Protein AF-A0A933AY66-F1 (afdb_monomer)

Foldseek 3Di:
DDDPDDDDDDDDDDDDDPVVVVVVVVVVVVVVVVPPDDDDDDDDDPVVLVVLCVVCVVVPHDSVVSVVVVVVVVVVVVVVVVVVVVVVVVVVVD

Solvent-accessible surface area (backbone atoms only — not comparable to full-atom values): 5954 Å² total; per-residue (Å²): 141,84,83,84,80,79,86,81,80,87,74,81,92,72,86,65,58,71,70,55,45,52,50,48,50,52,53,48,51,53,51,55,67,69,59,78,70,82,84,82,88,83,93,75,57,68,71,59,53,52,51,51,42,52,52,13,58,76,74,71,44,56,54,70,56,39,51,54,53,52,56,52,53,50,53,53,51,50,53,54,51,52,52,52,52,56,53,51,56,61,58,76,75,109

Nearest PDB structures (foldseek):
  4d8j-assembly1_A  TM=3.963E-01  e=5.740E+00  Escherichia coli

Mean predicted aligned error: 15.07 Å

Secondary structure (DSSP, 8-state):
---------PPP-----HHHHHHHHHHHHHHHHTT----------HHHHHHHHHHHHHHTS-HHHHHHHHHHHHHHHHHHHHHHHHHHHHHHT-

Sequence (94 aa):
MNTKRRRYVELPDEELLPELDAKARSMIAQAEEEIEEARVNFRWGKTQVDLVKSAAALIGVPYQTYIKEVVFRQALADLQGARRLVQAGRRSAR

Structure (mmCIF, N/CA/C/O backbone):
data_AF-A0A933AY66-F1
#
_entry.id   AF-A0A933AY66-F1
#
loop_
_atom_site.group_PDB
_atom_site.id
_atom_site.type_symbol
_atom_site.label_atom_id
_atom_site.label_alt_id
_atom_site.label_comp_id
_atom_site.label_asym_id
_atom_site.label_entity_id
_atom_site.label_seq_id
_atom_site.pdbx_PDB_ins_code
_atom_site.Cartn_x
_atom_site.Cartn_y
_atom_site.Cartn_z
_atom_site.occupancy
_atom_site.B_iso_or_equiv
_atom_site.auth_seq_id
_atom_site.auth_comp_id
_atom_site.auth_asym_id
_atom_site.auth_atom_id
_atom_site.pdbx_PDB_model_num
ATOM 1 N N . MET A 1 1 ? 36.745 -17.535 -12.575 1.00 41.06 1 MET A N 1
ATOM 2 C CA . MET A 1 1 ? 37.005 -16.077 -12.530 1.00 41.06 1 MET A CA 1
ATOM 3 C C . MET A 1 1 ? 36.813 -15.513 -13.927 1.00 41.06 1 MET A C 1
ATOM 5 O O . MET A 1 1 ? 37.512 -15.958 -14.821 1.00 41.06 1 MET A O 1
ATOM 9 N N . ASN A 1 2 ? 35.862 -14.600 -14.143 1.00 41.94 2 ASN A N 1
ATOM 10 C CA . ASN A 1 2 ? 35.750 -13.894 -15.423 1.00 41.94 2 ASN A CA 1
ATOM 11 C C . ASN A 1 2 ? 35.332 -12.438 -15.173 1.00 41.94 2 ASN A C 1
ATOM 13 O O . ASN A 1 2 ? 34.153 -12.124 -15.017 1.00 41.94 2 ASN A O 1
ATOM 17 N N . THR A 1 3 ? 36.319 -11.558 -15.036 1.00 52.16 3 THR A N 1
ATOM 18 C CA . THR A 1 3 ? 36.147 -10.118 -14.818 1.00 52.16 3 THR A CA 1
ATOM 19 C C . THR A 1 3 ? 36.019 -9.421 -16.170 1.00 52.16 3 THR A C 1
ATOM 21 O O . THR A 1 3 ? 37.001 -9.222 -16.884 1.00 52.16 3 THR A O 1
ATOM 24 N N . LYS A 1 4 ? 34.793 -9.032 -16.541 1.00 55.81 4 LYS A N 1
ATOM 25 C CA . LYS A 1 4 ? 34.543 -8.198 -17.726 1.00 55.81 4 LYS A CA 1
ATOM 26 C C . LYS A 1 4 ? 35.154 -6.806 -17.498 1.00 55.81 4 LYS A C 1
ATOM 28 O O . LYS A 1 4 ? 34.571 -5.996 -16.782 1.00 55.81 4 LYS A O 1
ATOM 33 N N . ARG A 1 5 ? 36.319 -6.519 -18.092 1.00 59.25 5 ARG A N 1
ATOM 34 C CA . ARG A 1 5 ? 36.910 -5.167 -18.104 1.00 59.25 5 ARG A CA 1
ATOM 35 C C . ARG A 1 5 ? 36.072 -4.268 -19.016 1.00 59.25 5 ARG A C 1
ATOM 37 O O . ARG A 1 5 ? 36.108 -4.428 -20.235 1.00 59.25 5 ARG A O 1
ATOM 44 N N . ARG A 1 6 ? 35.305 -3.340 -18.443 1.00 65.44 6 ARG A N 1
ATOM 45 C CA . ARG A 1 6 ? 34.669 -2.262 -19.213 1.00 65.44 6 ARG A CA 1
ATOM 46 C C . ARG A 1 6 ? 35.740 -1.221 -19.537 1.00 65.44 6 ARG A C 1
ATOM 48 O O . ARG A 1 6 ? 36.385 -0.712 -18.627 1.00 65.44 6 ARG A O 1
ATOM 55 N N . ARG A 1 7 ? 35.962 -0.958 -20.827 1.00 59.16 7 ARG A N 1
ATOM 56 C CA . ARG A 1 7 ? 36.792 0.156 -21.302 1.00 59.16 7 ARG A CA 1
ATOM 57 C C . ARG A 1 7 ? 35.927 1.411 -21.267 1.00 59.16 7 ARG A C 1
ATOM 59 O O . ARG A 1 7 ? 34.973 1.486 -22.034 1.00 59.16 7 ARG A O 1
ATOM 66 N N . TYR A 1 8 ? 36.234 2.336 -20.368 1.00 62.75 8 TYR A N 1
ATOM 67 C CA . T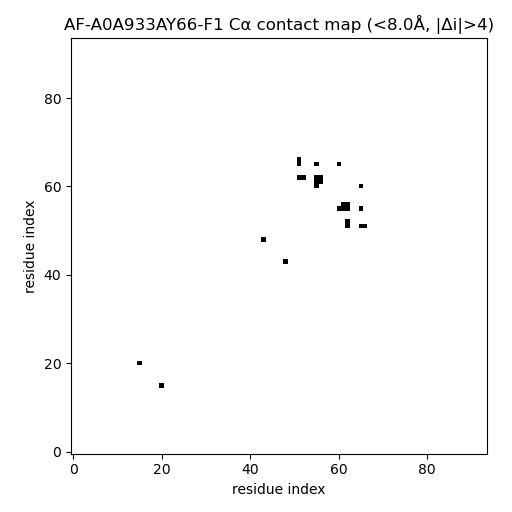YR A 1 8 ? 35.674 3.683 -20.405 1.00 62.75 8 TYR A CA 1
ATOM 68 C C . TYR A 1 8 ? 36.582 4.568 -21.256 1.00 62.75 8 TYR A C 1
ATOM 70 O O . TYR A 1 8 ? 37.800 4.382 -21.257 1.00 62.75 8 TYR A O 1
ATOM 78 N N . VAL A 1 9 ? 35.972 5.472 -22.015 1.00 70.50 9 VAL A N 1
ATOM 79 C CA . VAL A 1 9 ? 36.665 6.535 -22.742 1.00 70.50 9 VAL A CA 1
ATOM 80 C C . VAL A 1 9 ? 36.362 7.814 -21.979 1.00 70.50 9 VAL A C 1
ATOM 82 O O . VAL A 1 9 ? 35.191 8.154 -21.822 1.00 70.50 9 VAL A O 1
ATOM 85 N N . GLU A 1 10 ? 37.396 8.465 -21.458 1.00 59.31 10 GLU A N 1
ATOM 86 C CA . GLU A 1 10 ? 37.268 9.802 -20.883 1.00 59.31 10 GLU A CA 1
ATOM 87 C C . GLU A 1 10 ? 37.128 10.797 -22.034 1.00 59.31 10 GLU A C 1
ATOM 89 O O . GLU A 1 10 ? 37.950 10.818 -22.954 1.00 59.31 10 GLU A O 1
ATOM 94 N N . LEU A 1 11 ? 36.030 11.548 -22.022 1.00 69.50 11 LEU A N 1
ATOM 95 C CA . LEU A 1 11 ? 35.799 12.634 -22.963 1.00 69.50 11 LEU A CA 1
ATOM 96 C C . LEU A 1 11 ? 36.420 13.915 -22.392 1.00 69.50 11 LEU A C 1
ATOM 98 O O . LEU A 1 11 ? 36.432 14.072 -21.172 1.00 69.50 11 LEU A O 1
ATOM 102 N N . PRO A 1 12 ? 36.951 14.801 -23.248 1.00 64.25 12 PRO A N 1
ATOM 103 C CA . PRO A 1 12 ? 37.480 16.084 -22.806 1.00 64.25 12 PRO A CA 1
ATOM 104 C C . PRO A 1 12 ? 36.375 16.941 -22.177 1.00 64.25 12 PRO A C 1
ATOM 106 O O . PRO A 1 12 ? 35.223 16.889 -22.610 1.00 64.25 12 PRO A O 1
ATOM 109 N N . ASP A 1 13 ? 36.746 17.736 -21.173 1.00 63.38 13 ASP A N 1
ATOM 110 C CA . ASP A 1 13 ? 35.842 18.689 -20.534 1.00 63.38 13 ASP A CA 1
ATOM 111 C C . ASP A 1 13 ? 35.511 19.812 -21.532 1.00 63.38 13 ASP A C 1
ATOM 113 O O . ASP A 1 13 ? 36.321 20.706 -21.782 1.00 63.38 13 ASP A O 1
ATOM 117 N N . GLU A 1 14 ? 34.335 19.745 -22.154 1.00 68.56 14 GLU A N 1
ATOM 118 C CA . GLU A 1 14 ? 33.810 20.824 -22.993 1.00 68.56 14 GLU A CA 1
ATOM 119 C C . GLU A 1 14 ? 33.009 21.808 -22.130 1.00 68.56 14 GLU A C 1
ATOM 121 O O . GLU A 1 14 ? 32.062 21.428 -21.436 1.00 68.56 14 GLU A O 1
ATOM 126 N N . GLU A 1 15 ? 33.370 23.094 -22.182 1.00 62.31 15 GLU A N 1
ATOM 127 C CA . GLU A 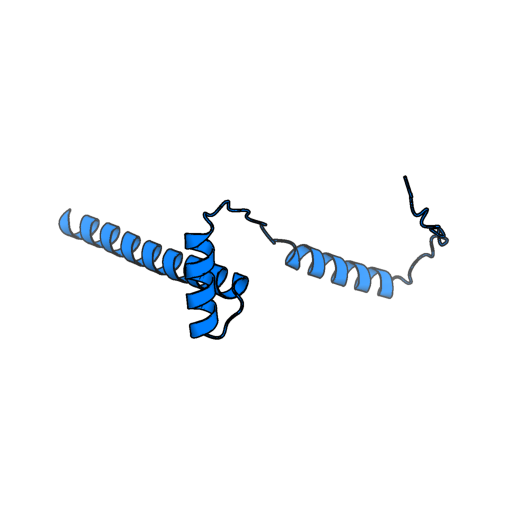1 15 ? 32.584 24.158 -21.556 1.00 62.31 15 GLU A CA 1
ATOM 128 C C . GLU A 1 15 ? 31.236 24.295 -22.279 1.00 62.31 15 GLU A C 1
ATOM 130 O O . GLU A 1 15 ? 31.164 24.646 -23.460 1.00 62.31 15 GLU A O 1
ATOM 135 N N . LEU A 1 16 ? 30.144 24.004 -21.567 1.00 62.59 16 LEU A N 1
ATOM 136 C CA . LEU A 1 16 ? 28.793 24.173 -22.092 1.00 62.59 16 LEU A CA 1
ATOM 137 C C . LEU A 1 16 ? 28.509 25.654 -22.366 1.00 62.59 16 LEU A C 1
ATOM 139 O O . LEU A 1 16 ? 28.859 26.532 -21.578 1.00 62.59 16 LEU A O 1
ATOM 143 N N . LEU A 1 17 ? 27.781 25.928 -23.453 1.00 73.44 17 LEU A N 1
ATOM 144 C CA . LEU A 1 17 ? 27.208 27.254 -23.679 1.00 73.44 17 LEU A CA 1
ATOM 145 C C . LEU A 1 17 ? 26.372 27.663 -22.444 1.00 73.44 17 LEU A C 1
ATOM 147 O O . LEU A 1 17 ? 25.625 26.824 -21.932 1.00 73.44 17 LEU A O 1
ATOM 151 N N . PRO A 1 18 ? 26.424 28.929 -21.985 1.00 69.12 18 PRO A N 1
ATOM 152 C CA . PRO A 1 18 ? 25.805 29.353 -20.721 1.00 69.12 18 PRO A CA 1
ATOM 153 C C . PRO A 1 18 ? 24.313 29.011 -20.588 1.00 69.12 18 PRO A C 1
ATOM 155 O O . PRO A 1 18 ? 23.825 28.703 -19.503 1.00 69.12 18 PRO A O 1
ATOM 158 N N . GLU A 1 19 ? 23.580 29.023 -21.702 1.00 67.56 19 GLU A N 1
ATOM 159 C CA . GLU A 1 19 ? 22.157 28.671 -21.748 1.00 67.56 19 GLU A CA 1
ATOM 160 C C . GLU A 1 19 ? 21.908 27.165 -21.559 1.00 67.56 19 GLU A C 1
ATOM 162 O O . GLU A 1 19 ? 20.921 26.764 -20.937 1.00 67.56 19 GLU A O 1
ATOM 167 N N . LEU A 1 20 ? 22.811 26.318 -22.062 1.00 66.19 20 LEU A N 1
ATOM 168 C CA . LEU A 1 20 ? 22.752 24.866 -21.885 1.00 66.19 20 LEU A CA 1
ATOM 169 C C . LEU A 1 20 ? 23.161 24.464 -20.470 1.00 66.19 20 LEU A C 1
ATOM 171 O O . LEU A 1 20 ? 22.540 23.567 -19.907 1.00 66.19 20 LEU A O 1
ATOM 175 N N . ASP A 1 21 ? 24.135 25.156 -19.880 1.00 70.19 21 ASP A N 1
ATOM 176 C CA . ASP A 1 21 ? 24.525 24.965 -18.481 1.00 70.19 21 ASP A CA 1
ATOM 177 C C . ASP A 1 21 ? 23.383 25.362 -17.530 1.00 70.19 21 ASP A C 1
ATOM 179 O O . ASP A 1 21 ? 23.006 24.597 -16.644 1.00 70.19 21 ASP A O 1
ATOM 183 N N . ALA A 1 22 ? 22.723 26.500 -17.773 1.00 73.94 22 ALA A N 1
ATOM 184 C CA . ALA A 1 22 ? 21.549 26.910 -17.000 1.00 73.94 22 ALA A CA 1
ATOM 185 C C . ALA A 1 22 ? 20.389 25.902 -17.113 1.00 73.94 22 ALA A C 1
ATOM 187 O O . ALA A 1 22 ? 19.758 25.557 -16.109 1.00 73.94 22 ALA A O 1
ATOM 188 N N . LYS A 1 23 ? 20.134 25.379 -18.320 1.00 74.31 23 LYS A N 1
ATOM 189 C CA . LYS A 1 23 ? 19.122 24.339 -18.543 1.00 74.31 23 LYS A CA 1
ATOM 190 C C . LYS A 1 23 ? 19.500 23.021 -17.863 1.00 74.31 23 LYS A C 1
ATOM 192 O O . LYS A 1 23 ? 18.644 22.408 -17.232 1.00 74.31 23 LYS A O 1
ATOM 197 N N . ALA A 1 24 ? 20.763 22.606 -17.944 1.00 72.00 24 ALA A N 1
ATOM 198 C CA . ALA A 1 24 ? 21.267 21.409 -17.279 1.00 72.00 24 ALA A CA 1
ATOM 199 C C . ALA A 1 24 ? 21.138 21.528 -15.756 1.00 72.00 24 ALA A C 1
ATOM 201 O O . ALA A 1 24 ? 20.605 20.622 -15.126 1.00 72.00 24 ALA A O 1
ATOM 202 N N . ARG A 1 25 ? 21.511 22.671 -15.170 1.00 75.56 25 ARG A N 1
ATOM 203 C CA . ARG A 1 25 ? 21.331 22.949 -13.736 1.00 75.56 25 ARG A CA 1
ATOM 204 C C . ARG A 1 25 ? 19.865 22.923 -13.318 1.00 75.56 25 ARG A C 1
ATOM 206 O O . ARG A 1 25 ? 19.553 22.352 -12.282 1.00 75.56 25 ARG A O 1
ATOM 213 N N . SER A 1 26 ? 18.963 23.480 -14.129 1.00 72.50 26 SER A N 1
ATOM 214 C CA . SER A 1 26 ? 17.518 23.397 -13.873 1.00 72.50 26 SER A CA 1
ATOM 215 C C . SER A 1 26 ? 17.010 21.955 -13.916 1.00 72.50 26 SER A C 1
ATOM 217 O O . SER A 1 26 ? 16.187 21.583 -13.086 1.00 72.50 26 SER A O 1
ATOM 219 N N . MET A 1 27 ? 17.493 21.142 -14.860 1.00 69.56 27 MET A N 1
ATOM 220 C CA . MET A 1 27 ? 17.128 19.725 -14.960 1.00 69.56 27 MET A CA 1
ATOM 221 C C . MET A 1 27 ? 17.727 18.892 -13.817 1.00 69.56 27 MET A C 1
ATOM 223 O O . MET A 1 27 ? 17.073 17.970 -13.343 1.00 69.56 27 MET A O 1
ATOM 227 N N . ILE A 1 28 ? 18.935 19.227 -13.350 1.00 72.44 28 ILE A N 1
ATOM 228 C CA . ILE A 1 28 ? 19.580 18.606 -12.184 1.00 72.44 28 ILE A CA 1
ATOM 229 C C . ILE A 1 28 ? 18.813 18.955 -10.909 1.00 72.44 28 ILE A C 1
ATOM 231 O O . ILE A 1 28 ? 18.466 18.049 -10.168 1.00 72.44 28 ILE A O 1
ATOM 235 N N . ALA A 1 29 ? 18.478 20.228 -10.689 1.00 70.88 29 ALA A N 1
ATOM 236 C CA . ALA A 1 29 ? 17.720 20.661 -9.515 1.00 70.88 29 ALA A CA 1
ATOM 237 C C . ALA A 1 29 ? 16.321 20.025 -9.463 1.00 70.88 29 ALA A C 1
ATOM 239 O O . ALA A 1 29 ? 15.893 19.568 -8.408 1.00 70.88 29 ALA A O 1
ATOM 240 N N . GLN A 1 30 ? 15.638 19.928 -10.609 1.00 63.47 30 GLN A N 1
ATOM 241 C CA . GLN A 1 30 ? 14.363 19.214 -10.714 1.00 63.47 30 GLN A CA 1
ATOM 242 C C . GLN A 1 30 ? 14.528 17.713 -10.414 1.00 63.47 30 GLN A C 1
ATOM 244 O O . GLN A 1 30 ? 13.717 17.133 -9.699 1.00 63.47 30 GLN A O 1
ATOM 249 N N . ALA A 1 31 ? 15.595 17.0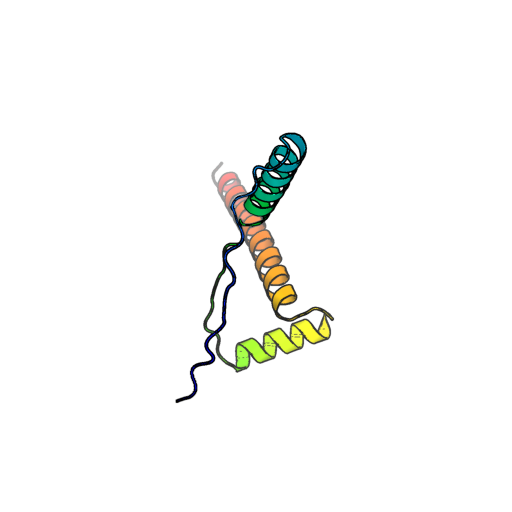84 -10.915 1.00 57.44 31 ALA A N 1
ATOM 250 C CA . ALA A 1 31 ? 15.896 15.690 -10.604 1.00 57.44 31 ALA A CA 1
ATOM 251 C C . ALA A 1 31 ? 16.260 15.485 -9.122 1.00 57.44 31 ALA A C 1
ATOM 253 O O . ALA A 1 31 ? 15.896 14.467 -8.549 1.00 57.44 31 ALA A O 1
ATOM 254 N N . GLU A 1 32 ? 16.948 16.435 -8.485 1.00 59.59 32 GLU A N 1
ATOM 255 C CA . GLU A 1 32 ? 17.282 16.405 -7.056 1.00 59.59 32 GLU A CA 1
ATOM 256 C C . GLU A 1 32 ? 16.045 16.598 -6.164 1.00 59.59 32 GLU A C 1
ATOM 258 O O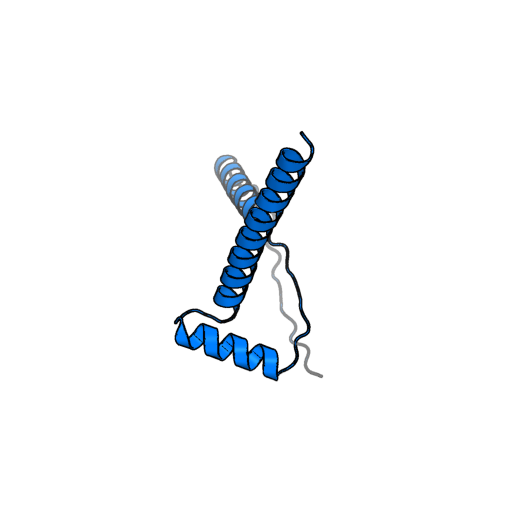 . GLU A 1 32 ? 15.930 15.922 -5.143 1.00 59.59 32 GLU A O 1
ATOM 263 N N . GLU A 1 33 ? 15.086 17.436 -6.572 1.00 56.50 33 GLU A N 1
ATOM 264 C CA . GLU A 1 33 ? 13.779 17.590 -5.911 1.00 56.50 33 GLU A CA 1
ATOM 265 C C . GLU A 1 33 ? 12.928 16.307 -6.020 1.00 56.50 33 GLU A C 1
ATOM 267 O O . GLU A 1 33 ? 12.252 15.911 -5.071 1.00 56.50 33 GLU A O 1
ATOM 272 N N . GLU A 1 34 ? 13.031 15.583 -7.138 1.00 54.03 34 GLU A N 1
ATOM 273 C CA . GLU A 1 34 ? 12.403 14.266 -7.330 1.00 54.03 34 GLU A CA 1
ATOM 274 C C . GLU A 1 34 ? 13.103 13.130 -6.535 1.00 54.03 34 GLU A C 1
ATOM 276 O O . GLU A 1 34 ? 12.535 12.046 -6.382 1.00 54.03 34 GLU A O 1
ATOM 281 N N . ILE A 1 35 ? 14.300 13.366 -5.971 1.00 52.97 35 ILE A N 1
ATOM 282 C CA . ILE A 1 35 ? 15.123 12.397 -5.212 1.00 52.97 35 ILE A CA 1
ATOM 283 C C . ILE A 1 35 ? 14.849 12.425 -3.687 1.00 52.97 35 ILE A C 1
ATOM 285 O O . ILE A 1 35 ? 15.573 11.809 -2.908 1.00 52.97 35 ILE A O 1
ATOM 289 N N . GLU A 1 36 ? 13.735 12.976 -3.194 1.00 57.75 36 GLU A N 1
ATOM 290 C CA . GLU A 1 36 ? 13.269 12.672 -1.819 1.00 57.75 36 GLU A CA 1
ATOM 291 C C . GLU A 1 36 ? 12.640 11.256 -1.694 1.00 57.75 36 GLU A C 1
ATOM 293 O O . GLU A 1 36 ? 11.696 11.003 -0.942 1.00 57.75 36 GLU A O 1
ATOM 298 N N . GLU A 1 37 ? 13.167 10.267 -2.421 1.00 60.31 37 GLU A N 1
ATOM 299 C CA . GLU A 1 37 ? 12.758 8.870 -2.299 1.00 60.31 37 GLU A CA 1
ATOM 300 C C . GLU A 1 37 ? 13.393 8.211 -1.062 1.00 60.31 37 GLU A C 1
ATOM 302 O O . GLU A 1 37 ? 14.474 7.613 -1.109 1.00 60.31 37 GLU A O 1
ATOM 307 N N . ALA A 1 38 ? 12.680 8.227 0.064 1.00 66.31 38 ALA A N 1
ATOM 308 C CA . ALA A 1 38 ? 13.038 7.403 1.216 1.00 66.31 38 ALA A CA 1
ATOM 309 C C . ALA A 1 38 ? 12.787 5.911 0.911 1.00 66.31 38 ALA A C 1
ATOM 311 O O . ALA A 1 38 ? 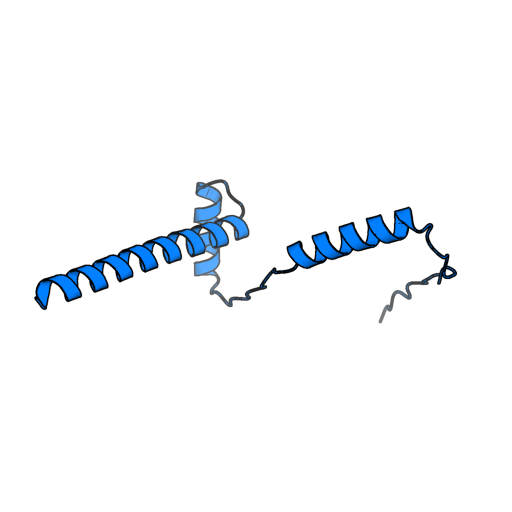11.654 5.419 0.927 1.00 66.31 38 ALA A O 1
ATOM 312 N N . ARG A 1 39 ? 13.857 5.152 0.642 1.00 76.25 39 ARG A N 1
ATOM 313 C CA . ARG A 1 39 ? 13.770 3.698 0.429 1.00 76.25 39 ARG A CA 1
ATOM 3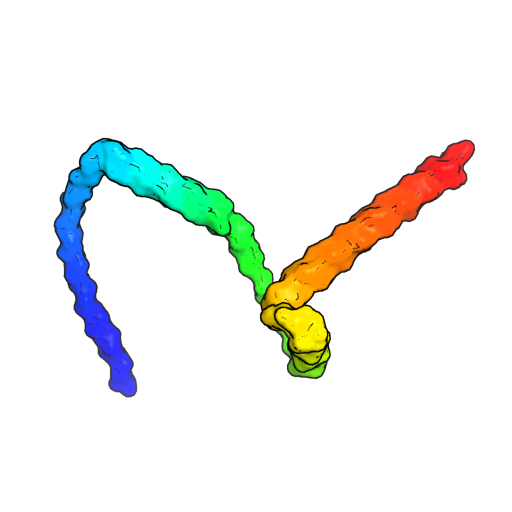14 C C . ARG A 1 39 ? 13.609 2.960 1.752 1.00 76.25 39 ARG A C 1
ATOM 316 O O . ARG A 1 39 ? 14.515 2.939 2.581 1.00 76.25 39 ARG A O 1
ATOM 323 N N . VAL A 1 40 ? 12.483 2.273 1.909 1.00 76.81 40 VAL A N 1
ATOM 324 C CA . VAL A 1 40 ? 12.205 1.411 3.063 1.00 76.81 40 VAL A CA 1
ATOM 325 C C . VAL A 1 40 ? 12.339 -0.063 2.687 1.00 76.81 40 VAL A C 1
ATOM 327 O O . VAL A 1 40 ? 11.844 -0.502 1.651 1.00 76.81 40 VAL A O 1
ATOM 330 N N . ASN A 1 41 ? 13.013 -0.839 3.538 1.00 86.44 41 ASN A N 1
ATOM 331 C CA . ASN A 1 41 ? 13.183 -2.280 3.364 1.00 86.44 41 ASN A CA 1
ATOM 332 C C . ASN A 1 41 ? 12.516 -3.025 4.521 1.00 86.44 41 ASN A C 1
ATOM 334 O O . ASN A 1 41 ? 12.822 -2.770 5.684 1.00 86.44 41 ASN A O 1
ATOM 338 N N . PHE A 1 42 ? 11.655 -3.989 4.197 1.00 86.25 42 PHE A N 1
ATOM 339 C CA . PHE A 1 42 ? 11.004 -4.854 5.177 1.00 86.25 42 PHE A CA 1
ATOM 340 C C . PHE A 1 42 ? 11.362 -6.317 4.936 1.00 86.25 42 PHE A C 1
ATOM 342 O O . PHE A 1 42 ? 11.476 -6.769 3.797 1.00 86.25 42 PHE A O 1
ATOM 349 N N . ARG A 1 43 ? 11.502 -7.077 6.025 1.00 92.06 43 ARG A N 1
ATOM 350 C CA . ARG A 1 43 ? 11.612 -8.538 5.978 1.00 92.06 43 ARG A CA 1
ATOM 351 C C . ARG A 1 43 ? 10.263 -9.139 6.324 1.00 92.06 43 ARG A C 1
ATOM 353 O O . ARG A 1 43 ? 9.803 -8.981 7.450 1.00 92.06 43 ARG A O 1
ATOM 360 N N . TRP A 1 44 ? 9.640 -9.804 5.361 1.00 92.69 44 TRP A N 1
ATOM 361 C CA . TRP A 1 44 ? 8.333 -10.438 5.524 1.00 92.69 44 TRP A CA 1
ATOM 362 C C . TRP A 1 44 ? 8.440 -11.949 5.356 1.00 92.69 44 TRP A C 1
ATOM 364 O O . TRP A 1 44 ? 9.276 -12.451 4.602 1.00 92.69 44 TRP A O 1
ATOM 374 N N . GLY A 1 45 ? 7.562 -12.674 6.045 1.00 96.44 45 GLY A N 1
ATOM 375 C CA . GLY A 1 45 ? 7.383 -14.101 5.814 1.00 96.44 45 GLY A CA 1
ATOM 376 C C . GLY A 1 45 ? 6.735 -14.357 4.453 1.00 96.44 45 GLY A C 1
ATOM 377 O O . GLY A 1 45 ? 5.943 -13.550 3.962 1.00 96.44 45 GLY A O 1
ATOM 378 N N . LYS A 1 46 ? 7.027 -15.512 3.847 1.00 95.50 46 LYS A N 1
ATOM 379 C CA . LYS A 1 46 ? 6.503 -15.867 2.520 1.00 95.50 46 LYS A CA 1
ATOM 380 C C . LYS A 1 46 ? 4.971 -15.818 2.449 1.00 95.50 46 LYS A C 1
ATOM 382 O O . LYS A 1 46 ? 4.432 -15.208 1.533 1.00 95.50 46 LYS A O 1
ATOM 387 N N . THR A 1 47 ? 4.284 -16.357 3.455 1.00 97.31 47 THR A N 1
ATOM 388 C CA . THR A 1 47 ? 2.813 -16.353 3.526 1.00 97.31 47 THR A CA 1
ATOM 389 C C . THR A 1 47 ? 2.224 -14.939 3.531 1.00 97.31 47 THR A C 1
ATOM 391 O O . THR A 1 47 ? 1.198 -14.697 2.903 1.00 97.31 47 THR A O 1
ATOM 394 N N . GLN A 1 48 ? 2.888 -13.984 4.191 1.00 95.88 48 GLN A N 1
ATOM 395 C CA . GLN A 1 48 ? 2.449 -12.585 4.220 1.00 95.88 48 GLN A CA 1
ATOM 396 C C . GLN A 1 48 ? 2.578 -11.949 2.833 1.00 95.88 48 GLN A C 1
ATOM 398 O O . GLN A 1 48 ? 1.651 -11.301 2.353 1.00 95.88 48 GLN A O 1
ATOM 403 N N . VAL A 1 49 ? 3.710 -12.178 2.162 1.00 96.06 49 VAL A N 1
ATOM 404 C CA . VAL A 1 49 ? 3.942 -11.669 0.803 1.00 96.06 49 VAL A CA 1
ATOM 405 C C . VAL A 1 49 ? 2.934 -12.260 -0.183 1.00 96.06 49 VAL A C 1
ATOM 407 O O . VAL A 1 49 ? 2.393 -11.528 -1.010 1.00 96.06 49 VAL A O 1
ATOM 410 N N . ASP A 1 50 ? 2.661 -13.561 -0.095 1.00 97.88 50 ASP A N 1
ATOM 411 C CA . ASP A 1 50 ? 1.739 -14.248 -1.003 1.00 97.88 50 ASP A CA 1
ATOM 412 C C . ASP A 1 50 ? 0.293 -13.740 -0.836 1.00 97.88 50 ASP A C 1
ATOM 414 O O . ASP A 1 50 ? -0.400 -13.512 -1.832 1.00 97.88 50 ASP A O 1
ATOM 418 N N . LEU A 1 51 ? -0.135 -13.453 0.400 1.00 97.69 51 LEU A N 1
ATOM 419 C CA . LEU A 1 51 ? -1.424 -12.809 0.675 1.00 97.69 51 LEU A CA 1
ATOM 420 C C . LEU A 1 51 ? -1.517 -11.428 0.010 1.00 97.69 51 LEU A C 1
ATOM 422 O O . LEU A 1 51 ? -2.476 -11.142 -0.707 1.00 97.69 51 LEU A O 1
ATOM 426 N N . VAL A 1 52 ? -0.507 -10.579 0.213 1.00 96.88 52 VAL A N 1
ATOM 427 C CA . VAL A 1 52 ? -0.494 -9.214 -0.334 1.00 96.88 52 VAL A CA 1
ATOM 428 C C . VAL A 1 52 ? -0.445 -9.224 -1.862 1.00 96.88 52 VAL A C 1
ATOM 430 O O . VAL A 1 52 ? -1.133 -8.430 -2.499 1.00 96.88 52 VAL A O 1
ATOM 433 N N . LYS A 1 53 ? 0.295 -10.157 -2.472 1.00 97.19 53 LYS A N 1
ATOM 434 C CA . LYS A 1 53 ? 0.288 -10.357 -3.930 1.00 97.19 53 LYS A CA 1
ATOM 435 C C . LYS A 1 53 ? -1.082 -10.773 -4.454 1.00 97.19 53 LYS A C 1
ATOM 437 O O . LYS A 1 53 ? -1.500 -10.271 -5.491 1.00 97.19 53 LYS A O 1
ATOM 442 N N . SER A 1 54 ? -1.772 -11.659 -3.740 1.00 98.00 54 SER A N 1
ATOM 443 C CA . SER A 1 54 ? -3.113 -12.112 -4.124 1.00 98.00 54 SER A CA 1
ATOM 444 C C . SER A 1 54 ? -4.113 -10.955 -4.075 1.00 98.00 54 SER A C 1
ATOM 446 O O . SER A 1 54 ? -4.883 -10.763 -5.011 1.00 98.00 54 SER A O 1
ATOM 448 N N . ALA A 1 55 ? -4.042 -10.121 -3.033 1.00 97.88 55 ALA A N 1
ATOM 449 C CA . ALA A 1 55 ? -4.862 -8.917 -2.923 1.00 97.88 55 ALA A CA 1
ATOM 450 C C . ALA A 1 55 ? -4.559 -7.896 -4.035 1.00 97.88 55 ALA A C 1
ATOM 452 O O . ALA A 1 55 ? -5.481 -7.376 -4.661 1.00 97.88 55 ALA A O 1
ATOM 453 N N . ALA A 1 56 ? -3.277 -7.660 -4.331 1.00 97.88 56 ALA A N 1
ATOM 454 C CA . ALA A 1 56 ? -2.856 -6.773 -5.415 1.00 97.88 56 ALA A CA 1
ATOM 455 C C . ALA A 1 56 ? -3.379 -7.251 -6.782 1.00 97.88 56 ALA A C 1
ATOM 457 O O . ALA A 1 56 ? -3.903 -6.452 -7.556 1.00 97.88 56 ALA A O 1
ATOM 458 N N . ALA A 1 57 ? -3.307 -8.562 -7.045 1.00 97.56 57 ALA A N 1
ATOM 459 C CA . ALA A 1 57 ? -3.820 -9.168 -8.271 1.00 97.56 57 ALA A CA 1
ATOM 460 C C . ALA A 1 57 ? -5.341 -9.004 -8.416 1.00 97.56 57 ALA A C 1
ATOM 462 O O . ALA A 1 57 ? -5.811 -8.674 -9.500 1.00 97.56 57 ALA A O 1
ATOM 463 N N . LEU A 1 58 ? -6.100 -9.175 -7.328 1.00 98.06 58 LEU A N 1
ATOM 464 C CA . LEU A 1 58 ? -7.555 -8.984 -7.329 1.00 98.06 58 LEU A CA 1
ATOM 465 C C . LEU A 1 58 ? -7.966 -7.529 -7.589 1.00 98.06 58 LEU A C 1
ATOM 467 O O . LEU A 1 58 ? -8.980 -7.287 -8.234 1.00 98.06 58 LEU A O 1
ATOM 471 N N . ILE A 1 59 ? -7.181 -6.568 -7.102 1.00 94.88 59 ILE A N 1
ATOM 472 C CA . ILE A 1 59 ? -7.420 -5.129 -7.308 1.00 94.88 59 ILE A CA 1
ATOM 473 C C . ILE A 1 59 ? -6.890 -4.657 -8.673 1.00 94.88 59 ILE A C 1
ATOM 475 O O . ILE A 1 59 ? -7.259 -3.583 -9.141 1.00 94.88 59 ILE A O 1
ATOM 479 N N . GLY A 1 60 ? -6.063 -5.466 -9.342 1.00 95.62 60 GLY A N 1
ATOM 480 C CA . GLY A 1 60 ? -5.517 -5.159 -10.664 1.00 95.62 60 GLY A CA 1
ATOM 481 C C . GLY A 1 60 ? -4.333 -4.190 -10.634 1.00 95.62 60 GLY A C 1
ATOM 482 O O . GLY A 1 60 ? -4.088 -3.497 -11.618 1.00 95.62 60 GLY A O 1
ATOM 483 N N . VAL A 1 61 ? -3.590 -4.134 -9.524 1.00 95.75 61 VAL A N 1
ATOM 484 C CA . VAL A 1 61 ? -2.434 -3.239 -9.354 1.00 95.75 61 VAL A CA 1
ATOM 485 C C . VAL A 1 61 ? -1.144 -4.023 -9.078 1.00 95.75 61 VAL A C 1
ATOM 487 O O . VAL A 1 61 ? -1.182 -5.121 -8.516 1.00 95.75 61 VAL A O 1
ATOM 490 N N . PRO A 1 62 ? 0.039 -3.482 -9.421 1.00 95.38 62 PRO A N 1
ATOM 491 C CA . PRO A 1 62 ? 1.307 -4.105 -9.057 1.00 95.38 62 PRO A CA 1
ATOM 492 C C . PRO A 1 62 ? 1.483 -4.225 -7.537 1.00 95.38 62 PRO A C 1
ATOM 494 O O . PRO A 1 62 ? 1.119 -3.325 -6.785 1.00 95.38 62 PRO A O 1
ATOM 497 N N . TYR A 1 63 ? 2.137 -5.298 -7.081 1.00 93.56 63 TYR A N 1
ATOM 498 C CA . TYR A 1 63 ? 2.389 -5.572 -5.655 1.00 93.56 63 TYR A CA 1
ATOM 499 C C . TYR A 1 63 ? 2.984 -4.379 -4.884 1.00 93.56 63 TYR A C 1
ATOM 501 O O . TYR A 1 63 ? 2.528 -4.058 -3.790 1.00 93.56 63 TYR A O 1
ATOM 509 N 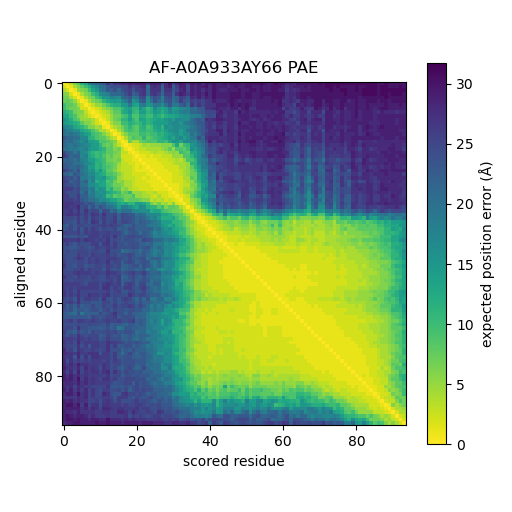N . GLN A 1 64 ? 3.982 -3.702 -5.461 1.00 92.00 64 GLN A N 1
ATOM 510 C CA . GLN A 1 64 ? 4.616 -2.545 -4.819 1.00 92.00 64 GLN A CA 1
ATOM 511 C C . GLN A 1 64 ? 3.663 -1.348 -4.725 1.00 92.00 64 GLN A C 1
ATOM 513 O O . GLN A 1 64 ? 3.638 -0.660 -3.707 1.00 92.00 64 GLN A O 1
ATOM 518 N N . THR A 1 65 ? 2.853 -1.119 -5.760 1.00 94.31 65 THR A N 1
ATOM 519 C CA . THR A 1 65 ? 1.826 -0.070 -5.778 1.00 94.31 65 THR A CA 1
ATOM 520 C C . THR A 1 65 ? 0.773 -0.336 -4.711 1.00 94.31 65 THR A C 1
ATOM 522 O O . THR A 1 65 ? 0.488 0.540 -3.901 1.00 94.31 65 THR A O 1
ATOM 525 N N . TYR A 1 66 ? 0.291 -1.578 -4.630 1.00 96.12 66 TYR A N 1
ATOM 526 C CA . TYR A 1 66 ? -0.682 -1.990 -3.625 1.00 96.12 66 TYR A CA 1
ATOM 527 C C . TYR A 1 66 ? -0.199 -1.718 -2.196 1.00 96.12 66 TYR A C 1
ATOM 529 O O . TYR A 1 66 ? -0.935 -1.151 -1.390 1.00 96.12 66 TYR A O 1
ATOM 537 N N . ILE A 1 67 ? 1.054 -2.071 -1.882 1.00 94.94 67 ILE A N 1
ATOM 538 C CA . ILE A 1 67 ? 1.631 -1.803 -0.558 1.00 94.94 67 ILE A CA 1
ATOM 539 C C . ILE A 1 67 ? 1.630 -0.307 -0.257 1.00 94.94 67 ILE A C 1
ATOM 541 O O . ILE A 1 67 ? 1.167 0.091 0.812 1.00 94.94 67 ILE A O 1
ATOM 545 N N . LYS A 1 68 ? 2.121 0.517 -1.190 1.00 93.25 68 LYS A N 1
ATOM 546 C CA . LYS A 1 68 ? 2.174 1.974 -1.013 1.00 93.25 68 LYS A CA 1
ATOM 547 C C . LYS A 1 68 ? 0.779 2.544 -0.743 1.00 93.25 68 LYS A C 1
ATOM 549 O O . LYS A 1 68 ? 0.597 3.284 0.220 1.00 93.25 68 LYS A O 1
ATOM 554 N N . GLU A 1 69 ? -0.211 2.142 -1.535 1.00 95.12 69 GLU A N 1
ATOM 555 C CA . GLU A 1 69 ? -1.594 2.603 -1.391 1.00 95.12 69 GLU A CA 1
ATOM 556 C C . GLU A 1 69 ? -2.233 2.184 -0.068 1.00 95.12 69 GLU A C 1
ATOM 558 O O . GLU A 1 69 ? -2.933 2.976 0.563 1.00 95.12 69 GLU A O 1
ATOM 563 N N . VAL A 1 70 ? -2.051 0.930 0.349 1.00 96.25 70 VAL A N 1
ATOM 564 C CA . VAL A 1 70 ? -2.658 0.419 1.585 1.00 96.25 70 VAL A CA 1
ATOM 565 C C . VAL A 1 70 ? -2.029 1.074 2.805 1.00 96.25 70 VAL A C 1
ATOM 567 O O . VAL A 1 70 ? -2.761 1.557 3.667 1.00 96.25 70 VAL A O 1
ATOM 570 N N . VAL A 1 71 ? -0.696 1.145 2.864 1.00 94.94 71 VAL A N 1
ATOM 571 C CA . VAL A 1 71 ? 0.016 1.776 3.986 1.00 94.94 71 VAL A CA 1
ATOM 572 C C . VAL A 1 71 ? -0.389 3.241 4.117 1.00 94.94 71 VAL A C 1
ATOM 574 O O . VAL A 1 71 ? -0.727 3.689 5.212 1.00 94.94 71 VAL A O 1
ATOM 577 N N . PHE A 1 72 ? -0.428 3.973 3.002 1.00 95.06 72 PHE A N 1
ATOM 578 C CA . PHE A 1 72 ? -0.814 5.380 3.006 1.00 95.06 72 PHE A CA 1
ATOM 579 C C . PHE A 1 72 ? -2.266 5.586 3.456 1.00 95.06 72 PHE A C 1
ATOM 581 O O . PHE A 1 72 ? -2.534 6.392 4.350 1.00 95.06 72 PHE A O 1
ATOM 588 N N . ARG A 1 73 ? -3.213 4.824 2.888 1.00 96.56 73 ARG A N 1
ATOM 589 C CA . ARG A 1 73 ? -4.635 4.919 3.257 1.00 96.56 73 ARG A CA 1
ATOM 590 C C . ARG A 1 73 ? -4.875 4.577 4.723 1.00 96.56 73 ARG A C 1
ATOM 592 O O . ARG A 1 73 ? -5.620 5.296 5.388 1.00 96.56 73 ARG A O 1
ATOM 599 N N . GLN A 1 74 ? -4.243 3.517 5.226 1.00 97.88 74 GLN A N 1
ATOM 600 C CA . GLN A 1 74 ? -4.408 3.103 6.617 1.00 97.88 74 GLN A CA 1
ATOM 601 C C . GLN A 1 74 ? -3.844 4.157 7.575 1.00 97.88 74 GLN A C 1
ATOM 603 O O . GLN A 1 74 ? -4.541 4.565 8.498 1.00 97.88 74 GLN A O 1
ATOM 608 N N . ALA A 1 75 ? -2.648 4.688 7.300 1.00 96.81 75 ALA A N 1
ATOM 609 C CA . ALA A 1 75 ? -2.050 5.740 8.120 1.00 96.81 75 ALA A CA 1
ATOM 610 C C . ALA A 1 75 ? -2.940 6.995 8.202 1.00 96.81 75 ALA A C 1
ATOM 612 O O . ALA A 1 75 ? -3.112 7.573 9.277 1.00 96.81 75 ALA A O 1
ATOM 613 N N . LEU A 1 76 ? -3.556 7.404 7.085 1.00 97.31 76 LEU A N 1
ATOM 614 C CA . LEU A 1 76 ? -4.518 8.509 7.077 1.00 97.31 76 LEU A CA 1
ATOM 615 C C . LEU A 1 76 ? -5.746 8.219 7.947 1.00 97.31 76 LEU A C 1
ATOM 617 O O . LEU A 1 76 ? -6.166 9.086 8.718 1.00 97.31 76 LEU A O 1
ATOM 621 N N . ALA A 1 77 ? -6.316 7.018 7.833 1.00 97.44 77 ALA A N 1
ATOM 622 C CA . ALA A 1 77 ? -7.471 6.611 8.626 1.00 97.44 77 ALA A CA 1
ATOM 623 C C . ALA A 1 77 ? -7.145 6.595 10.129 1.00 97.44 77 ALA A C 1
ATOM 625 O O . ALA A 1 77 ? -7.911 7.137 10.930 1.00 97.44 77 ALA A O 1
ATOM 626 N N . ASP A 1 78 ? -5.978 6.068 10.498 1.00 97.69 78 ASP A N 1
ATOM 627 C CA . ASP A 1 78 ? -5.514 5.993 11.884 1.00 97.69 78 ASP A CA 1
ATOM 628 C C . ASP A 1 78 ? -5.319 7.390 12.482 1.00 97.69 78 ASP A C 1
ATOM 630 O O . ASP A 1 78 ? -5.793 7.674 13.584 1.00 97.69 78 ASP A O 1
ATOM 634 N N . LEU A 1 79 ? -4.703 8.311 11.731 1.00 96.81 79 LEU A N 1
ATOM 635 C CA . LEU A 1 79 ? -4.535 9.704 12.155 1.00 96.81 79 LEU A CA 1
ATOM 636 C C . LEU A 1 79 ? -5.878 10.410 12.356 1.00 96.81 79 LEU A C 1
ATOM 638 O O . LEU A 1 79 ? -6.058 11.150 13.328 1.00 96.81 79 LEU A O 1
ATOM 642 N N . GLN A 1 80 ? -6.834 10.197 11.452 1.00 95.31 80 GLN A N 1
ATOM 643 C CA . GLN A 1 80 ? -8.177 10.758 11.594 1.00 95.31 80 GLN A CA 1
ATOM 644 C C . GLN A 1 80 ? -8.902 10.174 12.812 1.00 95.31 80 GLN A C 1
ATOM 646 O O . GLN A 1 80 ? -9.519 10.927 13.571 1.00 95.31 80 GLN A O 1
ATOM 651 N N . GLY A 1 81 ? -8.797 8.861 13.030 1.00 95.25 81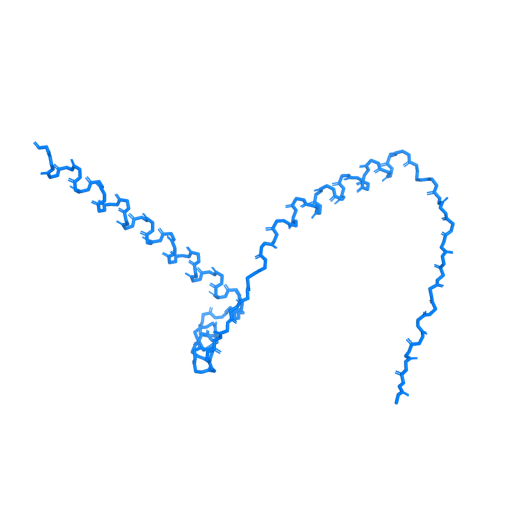 GLY A N 1
ATOM 652 C CA . GLY A 1 81 ? -9.350 8.179 14.198 1.00 95.25 81 GLY A CA 1
ATOM 653 C C . GLY A 1 81 ? -8.769 8.719 15.505 1.00 95.25 81 GLY A C 1
ATOM 654 O O . GLY A 1 81 ? -9.516 9.148 16.386 1.00 95.25 81 GLY A O 1
ATOM 655 N N . ALA A 1 82 ? -7.441 8.807 15.598 1.00 94.06 82 ALA A N 1
ATOM 656 C CA . ALA A 1 82 ? -6.743 9.331 16.768 1.00 94.06 82 ALA A CA 1
ATOM 657 C C . ALA A 1 82 ? -7.137 10.785 17.078 1.00 94.06 82 ALA A C 1
ATOM 659 O O . ALA A 1 82 ? -7.418 11.127 18.229 1.00 94.06 82 ALA A O 1
ATOM 660 N N . ARG A 1 83 ? -7.244 11.643 16.052 1.00 92.44 83 ARG A N 1
ATOM 661 C CA . ARG A 1 83 ? -7.695 13.038 16.216 1.00 92.44 83 ARG A CA 1
ATOM 662 C C . ARG A 1 83 ? -9.099 13.125 16.813 1.00 92.44 83 ARG A C 1
ATOM 664 O O . ARG A 1 83 ? -9.323 13.953 17.696 1.00 92.44 83 ARG A O 1
ATOM 671 N N . ARG A 1 84 ? -10.031 12.273 16.372 1.00 90.75 84 ARG A N 1
ATOM 672 C CA . ARG A 1 84 ? -11.403 12.236 16.912 1.00 90.75 84 ARG A CA 1
ATOM 673 C C . ARG A 1 84 ? -11.418 11.839 18.385 1.00 90.75 84 ARG A C 1
ATOM 675 O O . ARG A 1 84 ? -12.107 12.488 19.167 1.00 90.75 84 ARG A O 1
ATOM 682 N N . LEU A 1 85 ? -10.628 10.836 18.773 1.00 87.44 85 LEU A N 1
ATOM 683 C CA . LEU A 1 85 ? -10.523 10.400 20.170 1.00 87.44 85 LEU A CA 1
ATOM 684 C C . LEU A 1 85 ? -9.982 11.512 21.075 1.00 87.44 85 LEU A C 1
ATOM 686 O O . LEU A 1 85 ? -10.559 11.792 22.125 1.00 87.44 85 LEU A O 1
ATOM 690 N N . VAL A 1 86 ? -8.931 12.214 20.637 1.00 87.75 86 VAL A N 1
ATOM 691 C CA . VAL A 1 86 ? -8.374 13.358 21.378 1.00 87.75 86 VAL A CA 1
ATOM 692 C C . VAL A 1 86 ? -9.404 14.482 21.532 1.00 87.75 86 VAL A C 1
ATOM 694 O O . VAL A 1 86 ? -9.525 15.074 22.605 1.00 87.75 86 VAL A O 1
ATOM 697 N N . GLN A 1 87 ? -10.170 14.787 20.483 1.00 81.25 87 GLN A N 1
ATOM 698 C CA . GLN A 1 87 ? -11.213 15.817 20.536 1.00 81.25 87 GLN A CA 1
ATOM 699 C C . GLN A 1 87 ? -12.389 15.419 21.440 1.00 81.25 87 GLN A C 1
ATOM 701 O O . GLN A 1 87 ? -12.907 16.270 22.161 1.00 81.25 87 GLN A O 1
ATOM 706 N N . ALA A 1 88 ? -12.788 14.145 21.438 1.00 75.94 88 ALA A N 1
ATOM 707 C CA . ALA A 1 88 ? -13.837 13.622 22.310 1.00 75.94 88 ALA A CA 1
ATOM 708 C C . ALA A 1 88 ? -13.415 13.651 23.790 1.00 75.94 88 ALA A C 1
ATOM 710 O O . ALA A 1 88 ? -14.159 14.163 24.624 1.00 75.94 88 ALA A O 1
ATOM 711 N N . GLY A 1 89 ? -12.188 13.223 24.106 1.00 76.00 89 GLY A N 1
ATOM 712 C CA . GLY A 1 89 ? -11.647 13.287 25.469 1.00 76.00 89 GLY A CA 1
ATOM 713 C C . GLY A 1 89 ? -11.552 14.718 26.013 1.00 76.00 89 GLY A C 1
ATOM 714 O O . GLY A 1 89 ? -11.854 14.962 27.176 1.00 76.00 89 GLY A O 1
ATOM 715 N N . ARG A 1 90 ? -11.228 15.697 25.156 1.00 68.19 90 ARG A N 1
ATOM 716 C CA . ARG A 1 90 ? -11.225 17.128 25.522 1.00 68.19 90 ARG A CA 1
ATOM 717 C C . ARG A 1 90 ? -12.622 17.714 25.747 1.00 68.19 90 ARG A C 1
ATOM 719 O O . ARG A 1 90 ? -12.734 18.725 26.432 1.00 68.19 90 ARG A O 1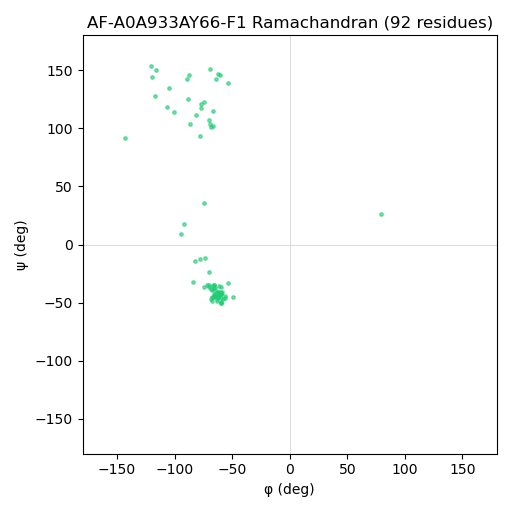
ATOM 726 N N . ARG A 1 91 ? -13.667 17.118 25.162 1.00 62.56 91 ARG A N 1
ATOM 727 C CA . ARG A 1 91 ? -15.066 17.542 25.336 1.00 62.56 91 ARG A CA 1
ATOM 728 C C . ARG A 1 91 ? -15.712 16.954 26.589 1.00 62.56 91 ARG A C 1
ATOM 730 O O . ARG A 1 91 ? -16.530 17.637 27.177 1.00 62.56 91 ARG A O 1
ATOM 737 N N . SER A 1 92 ? -15.327 15.747 27.007 1.00 59.38 92 SER A N 1
ATOM 738 C CA . SER A 1 92 ? -15.797 15.144 28.268 1.00 59.38 92 SER A CA 1
ATOM 739 C C . SER A 1 92 ? -15.100 15.685 29.521 1.00 59.38 92 SER A C 1
ATOM 741 O O . SER A 1 92 ? -15.555 15.410 30.623 1.00 59.38 92 SER A O 1
ATOM 743 N N . ALA A 1 93 ? -13.996 16.423 29.370 1.00 57.44 93 ALA A N 1
ATOM 744 C CA . ALA A 1 93 ? -13.259 17.043 30.475 1.00 57.44 93 ALA A CA 1
ATOM 745 C C . ALA A 1 93 ? -13.668 18.510 30.753 1.00 57.44 93 ALA A C 1
ATOM 747 O O . ALA A 1 93 ? -12.982 19.198 31.509 1.00 57.44 93 ALA A O 1
ATOM 748 N N . ARG A 1 94 ? -14.739 19.000 30.115 1.00 48.38 94 ARG A N 1
ATOM 749 C CA . ARG A 1 94 ? -15.392 20.290 30.385 1.00 48.38 94 ARG A CA 1
ATOM 750 C C . ARG A 1 94 ? -16.801 20.042 30.891 1.00 48.38 94 ARG A C 1
ATOM 752 O O . ARG A 1 94 ? -17.237 20.854 31.729 1.00 48.38 94 ARG A O 1
#

pLDDT: mean 79.41, std 16.64, range [41.06, 98.06]

Radius of gyration: 24.87 Å; Cα contacts (8 Å, |Δi|>4): 13; chains: 1; bounding box: 53×46×54 Å